Protein AF-A0A7W7SRC4-F1 (afdb_monomer_lite)

Foldseek 3Di:
DWDWDWQDLVCQVVVLVVCVVCQVVVVVPDPRPDPCCNVCSSVVSVVVVVCVVVVVDTDIFTKDKDKDAPPCPPVVVVCVVVQWDWDDWDDDPNGTMTMTMHTPD

Sequence (105 aa):
MPALERLSLDHGPALLAFERENRAYFAASIPDRGDNYFSDFDTRHRSLLAEQATGSCHCHLLVERASATVDNTASLKVLRRTGFSPAGETTLEDRPALRFVRRIA

Structure (mmCIF, N/CA/C/O backbone):
data_AF-A0A7W7SRC4-F1
#
_entry.id   AF-A0A7W7SRC4-F1
#
loop_
_atom_site.group_PDB
_atom_site.id
_atom_site.type_symbol
_atom_site.label_atom_id
_atom_site.label_alt_id
_atom_site.label_comp_id
_atom_site.label_asym_id
_atom_site.label_entity_id
_atom_site.label_seq_id
_atom_site.pdbx_PDB_ins_code
_atom_site.Cartn_x
_atom_site.Cartn_y
_atom_site.Cartn_z
_atom_site.occupancy
_atom_site.B_iso_or_equiv
_atom_site.auth_seq_id
_atom_site.auth_comp_id
_atom_site.auth_asym_id
_atom_site.auth_atom_id
_atom_site.pdbx_PDB_model_num
ATOM 1 N N . MET A 1 1 ? 5.983 -0.180 16.281 1.00 71.94 1 MET A N 1
ATOM 2 C CA . MET A 1 1 ? 7.043 -0.877 15.526 1.00 71.94 1 MET A CA 1
ATOM 3 C C . MET A 1 1 ? 6.542 -1.102 14.114 1.00 71.94 1 MET A C 1
ATOM 5 O O . MET A 1 1 ? 5.393 -1.523 13.987 1.00 71.94 1 MET A O 1
ATOM 9 N N . PRO A 1 2 ? 7.332 -0.769 13.083 1.00 86.06 2 PRO A N 1
ATOM 10 C CA . PRO A 1 2 ? 6.985 -1.110 11.711 1.00 86.06 2 PRO A CA 1
ATOM 11 C C . PRO A 1 2 ? 6.970 -2.636 11.545 1.00 86.06 2 PRO A C 1
ATOM 13 O O . PRO A 1 2 ? 7.733 -3.350 12.194 1.00 86.06 2 PRO A O 1
ATOM 16 N N . ALA A 1 3 ? 6.079 -3.125 10.694 1.00 90.56 3 ALA A N 1
ATOM 17 C CA . ALA A 1 3 ? 5.949 -4.523 10.319 1.00 90.56 3 ALA A CA 1
ATOM 18 C C . ALA A 1 3 ? 6.098 -4.666 8.803 1.00 90.56 3 ALA A C 1
ATOM 20 O O . ALA A 1 3 ? 5.837 -3.725 8.053 1.00 90.56 3 ALA A O 1
ATOM 21 N N . LEU A 1 4 ? 6.494 -5.859 8.364 1.00 93.88 4 LEU A N 1
ATOM 22 C CA . LEU A 1 4 ? 6.491 -6.223 6.954 1.00 93.88 4 LEU A CA 1
ATOM 23 C C . LEU A 1 4 ? 5.135 -6.828 6.593 1.00 93.88 4 LEU A C 1
ATOM 25 O O . LEU A 1 4 ? 4.652 -7.737 7.269 1.00 93.88 4 LEU A O 1
ATOM 29 N N . GLU A 1 5 ? 4.527 -6.329 5.525 1.00 93.75 5 GLU A N 1
ATOM 30 C CA . GLU A 1 5 ? 3.321 -6.898 4.927 1.00 93.75 5 GLU A CA 1
ATOM 31 C C . GLU A 1 5 ? 3.634 -7.345 3.502 1.00 93.75 5 GLU A C 1
ATOM 33 O O . GLU A 1 5 ? 4.203 -6.583 2.725 1.00 93.75 5 GLU A O 1
ATOM 38 N N . ARG A 1 6 ? 3.306 -8.593 3.155 1.00 96.12 6 ARG A N 1
ATOM 39 C CA . ARG A 1 6 ? 3.591 -9.134 1.821 1.00 96.12 6 ARG A CA 1
ATOM 40 C C . ARG A 1 6 ? 2.798 -8.368 0.757 1.00 96.12 6 ARG A C 1
ATOM 42 O O . ARG A 1 6 ? 1.627 -8.050 0.964 1.00 96.12 6 ARG A O 1
ATOM 49 N N . LEU A 1 7 ? 3.431 -8.088 -0.382 1.00 96.38 7 LEU A N 1
ATOM 50 C CA . LEU A 1 7 ? 2.802 -7.389 -1.503 1.00 96.38 7 LEU A CA 1
ATOM 51 C C . LEU A 1 7 ? 1.549 -8.142 -1.977 1.00 96.38 7 LEU A C 1
ATOM 53 O O . LEU A 1 7 ? 1.569 -9.369 -2.102 1.00 96.38 7 LEU A O 1
ATOM 57 N N . SER A 1 8 ? 0.480 -7.400 -2.263 1.00 95.44 8 SER A N 1
ATOM 58 C CA . SER A 1 8 ? -0.826 -7.913 -2.688 1.00 95.44 8 SER A CA 1
ATOM 59 C C . SER A 1 8 ? -1.429 -6.972 -3.731 1.00 95.44 8 SER A C 1
ATOM 61 O O . SER A 1 8 ? -1.002 -5.823 -3.842 1.00 95.44 8 SER A O 1
ATOM 63 N N . LEU A 1 9 ? -2.439 -7.435 -4.476 1.00 95.88 9 LEU A N 1
ATOM 64 C CA . LEU A 1 9 ? -3.099 -6.634 -5.518 1.00 95.88 9 LEU A CA 1
ATOM 65 C C . LEU A 1 9 ? -3.660 -5.303 -4.991 1.00 95.88 9 LEU A C 1
ATOM 67 O O . LEU A 1 9 ? -3.549 -4.287 -5.678 1.00 95.88 9 LEU A O 1
ATOM 71 N N . ASP A 1 10 ? -4.178 -5.290 -3.763 1.00 92.81 10 ASP A N 1
ATOM 72 C CA . ASP A 1 10 ? -4.808 -4.115 -3.145 1.00 92.81 10 ASP A CA 1
ATOM 73 C C . ASP A 1 10 ? -3.821 -2.967 -2.893 1.00 92.81 10 ASP A C 1
ATOM 75 O O . ASP A 1 10 ? -4.218 -1.816 -2.702 1.00 92.81 10 ASP A O 1
ATOM 79 N N . HIS A 1 11 ? -2.519 -3.259 -2.910 1.00 93.38 11 HIS A N 1
ATOM 80 C CA . HIS A 1 11 ? -1.473 -2.265 -2.713 1.00 93.38 11 HIS A CA 1
ATOM 81 C C . HIS A 1 11 ? -1.185 -1.412 -3.951 1.00 93.38 11 HIS A C 1
ATOM 83 O O . HIS A 1 11 ? -0.598 -0.343 -3.802 1.00 93.38 11 HIS A O 1
ATOM 89 N N . GLY A 1 12 ? -1.626 -1.828 -5.144 1.00 94.06 12 GLY A N 1
ATOM 90 C CA . GLY A 1 12 ? -1.277 -1.182 -6.415 1.00 94.06 12 GLY A CA 1
ATOM 91 C C . GLY A 1 12 ? -1.496 0.339 -6.432 1.00 94.06 12 GLY A C 1
ATOM 92 O O . GLY A 1 12 ? -0.527 1.076 -6.624 1.00 94.06 12 GLY A O 1
ATOM 93 N N . PRO A 1 13 ? -2.719 0.842 -6.168 1.00 92.56 13 PRO A N 1
ATOM 94 C CA . PRO A 1 13 ? -2.993 2.279 -6.208 1.00 92.56 13 PRO A CA 1
ATOM 95 C C . PRO A 1 13 ? -2.180 3.097 -5.195 1.00 92.56 13 PRO A C 1
ATOM 97 O O . PRO A 1 13 ? -1.676 4.168 -5.529 1.00 92.56 13 PRO A O 1
ATOM 100 N N . ALA A 1 14 ? -2.027 2.590 -3.966 1.00 89.56 14 ALA A N 1
ATOM 101 C CA . ALA A 1 14 ? -1.273 3.277 -2.918 1.00 89.56 14 ALA A CA 1
ATOM 102 C C . ALA A 1 14 ? 0.231 3.323 -3.237 1.00 89.56 14 ALA A C 1
ATOM 104 O O . ALA A 1 14 ? 0.857 4.365 -3.055 1.00 89.56 14 ALA A O 1
ATOM 105 N N . LEU A 1 15 ? 0.787 2.230 -3.768 1.00 93.19 15 LEU A N 1
ATOM 106 C CA . LEU A 1 15 ? 2.187 2.167 -4.187 1.00 93.19 15 LEU A CA 1
ATOM 107 C C . LEU A 1 15 ? 2.469 3.084 -5.376 1.00 93.19 15 LEU A C 1
ATOM 109 O O . LEU A 1 15 ? 3.467 3.793 -5.365 1.00 93.19 15 LEU A O 1
ATOM 113 N N . LEU A 1 16 ? 1.587 3.137 -6.380 1.00 95.00 16 LEU A N 1
ATOM 114 C CA . LEU A 1 16 ? 1.766 4.051 -7.510 1.00 95.00 16 LEU A CA 1
ATOM 115 C C . LEU A 1 16 ? 1.761 5.519 -7.060 1.00 95.00 16 LEU A C 1
ATOM 117 O O . LEU A 1 16 ? 2.565 6.313 -7.551 1.00 95.00 16 LEU A O 1
ATOM 121 N N . ALA A 1 17 ? 0.862 5.888 -6.143 1.00 93.62 17 ALA A N 1
ATOM 122 C CA . ALA A 1 17 ?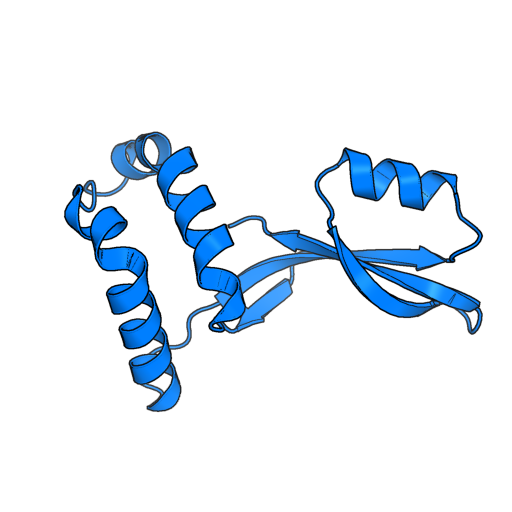 0.819 7.238 -5.589 1.00 93.62 17 ALA A CA 1
ATOM 123 C C . ALA A 1 17 ? 2.124 7.578 -4.853 1.00 93.62 17 ALA A C 1
ATOM 125 O O . ALA A 1 17 ? 2.733 8.608 -5.145 1.00 93.62 17 ALA A O 1
ATOM 126 N N . PHE A 1 18 ? 2.590 6.675 -3.984 1.00 92.25 18 PHE A N 1
ATOM 127 C CA . PHE A 1 18 ? 3.856 6.819 -3.269 1.00 92.25 18 PHE A CA 1
ATOM 128 C C . PHE A 1 18 ? 5.049 6.961 -4.225 1.00 92.25 18 PHE A C 1
ATOM 130 O O . PHE A 1 18 ? 5.838 7.896 -4.098 1.00 92.25 18 PHE A O 1
ATOM 137 N N . GLU A 1 19 ? 5.165 6.080 -5.218 1.00 94.38 19 GLU A N 1
ATOM 138 C CA . GLU A 1 19 ? 6.261 6.095 -6.191 1.00 94.38 19 GLU A CA 1
ATOM 139 C C . GLU A 1 19 ? 6.294 7.409 -6.985 1.00 94.38 19 GLU A C 1
ATOM 141 O O . GLU A 1 19 ? 7.367 7.946 -7.261 1.00 94.38 19 GLU A O 1
ATOM 146 N N . ARG A 1 20 ? 5.126 7.964 -7.337 1.00 95.50 20 ARG A N 1
ATOM 147 C CA . ARG A 1 20 ? 5.022 9.251 -8.045 1.00 95.50 20 ARG A CA 1
ATOM 148 C C . ARG A 1 20 ? 5.416 10.427 -7.158 1.00 95.50 20 ARG A C 1
ATOM 150 O O . ARG A 1 20 ? 6.180 11.278 -7.605 1.00 95.50 20 ARG A O 1
ATOM 157 N N . GLU A 1 21 ? 4.913 10.466 -5.926 1.00 95.50 21 GLU A N 1
ATOM 158 C CA . GLU A 1 21 ? 5.221 11.523 -4.955 1.00 95.50 21 GLU A CA 1
ATOM 159 C C . GLU A 1 21 ? 6.720 11.563 -4.623 1.00 95.50 21 GLU A C 1
ATOM 161 O O . GLU A 1 21 ? 7.308 12.637 -4.509 1.00 95.50 21 GLU A O 1
ATOM 166 N N . ASN A 1 22 ? 7.363 10.393 -4.559 1.00 94.25 22 ASN A N 1
ATOM 167 C CA . ASN A 1 22 ? 8.760 10.251 -4.151 1.00 94.25 22 ASN A CA 1
ATOM 168 C C . ASN A 1 22 ? 9.749 10.131 -5.324 1.00 94.25 22 ASN A C 1
ATOM 170 O O . ASN A 1 22 ? 10.948 9.967 -5.093 1.00 94.25 22 ASN A O 1
ATOM 174 N N . ARG A 1 23 ? 9.302 10.255 -6.584 1.00 96.00 23 ARG A N 1
ATOM 175 C CA . ARG A 1 23 ? 10.160 10.077 -7.773 1.00 96.00 23 ARG A CA 1
ATOM 176 C C . ARG A 1 23 ? 11.421 10.939 -7.725 1.00 96.00 23 ARG A C 1
ATOM 178 O O . ARG A 1 23 ? 12.516 10.423 -7.919 1.00 96.00 23 ARG A O 1
ATOM 185 N N . ALA A 1 24 ? 11.275 12.235 -7.443 1.00 96.12 24 ALA A N 1
ATOM 186 C CA . ALA A 1 24 ? 12.408 13.162 -7.387 1.00 96.12 24 ALA A CA 1
ATOM 187 C C . ALA A 1 24 ? 13.392 12.805 -6.262 1.00 96.12 24 ALA A C 1
ATOM 189 O O . ALA A 1 24 ? 14.604 12.907 -6.443 1.00 96.12 24 ALA A O 1
ATOM 190 N N . TYR A 1 25 ? 12.871 12.345 -5.121 1.00 95.44 25 TYR A N 1
ATOM 191 C CA . TYR A 1 25 ? 13.685 11.876 -4.006 1.00 95.44 25 TYR A CA 1
ATOM 192 C C . TYR A 1 25 ? 14.495 10.631 -4.395 1.00 95.44 25 TYR A C 1
ATOM 194 O O . TYR A 1 25 ? 15.705 10.598 -4.182 1.00 95.44 25 TYR A O 1
ATOM 202 N N . PHE A 1 26 ? 13.869 9.636 -5.032 1.00 95.00 26 PHE A N 1
ATOM 203 C CA . PHE A 1 26 ? 14.575 8.436 -5.485 1.00 95.00 26 PHE A CA 1
ATOM 204 C C . PHE A 1 26 ? 15.586 8.727 -6.596 1.00 95.00 26 PHE A C 1
ATOM 206 O O . PHE A 1 26 ? 16.719 8.255 -6.517 1.00 95.00 26 PHE A O 1
ATOM 213 N N . ALA A 1 27 ? 15.225 9.551 -7.582 1.00 97.06 27 ALA A N 1
ATOM 214 C CA . ALA A 1 27 ? 16.097 9.917 -8.700 1.00 97.06 27 ALA A CA 1
ATOM 215 C C . ALA A 1 27 ? 17.390 10.634 -8.260 1.00 97.06 27 ALA A C 1
ATOM 217 O O . ALA A 1 27 ? 18.366 10.667 -9.007 1.00 97.06 27 ALA A O 1
ATOM 218 N N . ALA A 1 28 ? 17.426 11.179 -7.039 1.00 97.44 28 ALA A N 1
ATOM 219 C CA . ALA A 1 28 ? 18.636 11.750 -6.457 1.00 97.44 28 ALA A CA 1
ATOM 220 C C . ALA A 1 28 ? 19.684 10.694 -6.047 1.00 97.44 28 ALA A C 1
ATOM 222 O O . ALA A 1 28 ? 20.835 11.050 -5.808 1.00 97.44 28 ALA A O 1
ATOM 223 N N . SER A 1 29 ? 19.312 9.415 -5.912 1.00 96.94 29 SER A N 1
ATOM 224 C CA . SER A 1 29 ? 20.197 8.343 -5.411 1.00 96.94 29 SER A CA 1
ATOM 225 C C . SER A 1 29 ? 20.212 7.075 -6.266 1.00 96.94 29 SER A C 1
ATOM 227 O O . SER A 1 29 ? 21.178 6.317 -6.212 1.00 96.94 29 SER A O 1
ATOM 229 N N . ILE A 1 30 ? 19.170 6.827 -7.059 1.00 95.19 30 ILE A N 1
ATOM 230 C CA . ILE A 1 30 ? 19.094 5.715 -8.012 1.00 95.19 30 ILE A CA 1
ATOM 231 C C . ILE A 1 30 ? 18.681 6.247 -9.388 1.00 95.19 30 ILE A C 1
ATOM 233 O O . ILE A 1 30 ? 18.014 7.279 -9.450 1.00 95.19 30 ILE A O 1
ATOM 237 N N . PRO A 1 31 ? 19.038 5.568 -10.497 1.00 96.56 31 PRO A N 1
ATOM 238 C CA . PRO A 1 31 ? 18.572 5.967 -11.818 1.00 96.56 31 PRO A CA 1
ATOM 239 C C . PRO A 1 31 ? 17.049 6.079 -11.858 1.00 96.56 31 PRO A C 1
ATOM 241 O O . PRO A 1 31 ? 16.338 5.185 -11.386 1.00 96.56 31 PRO A O 1
ATOM 244 N N . ASP A 1 32 ? 16.557 7.172 -12.438 1.00 96.00 32 ASP A N 1
ATOM 245 C CA . ASP A 1 32 ? 15.128 7.342 -12.653 1.00 96.00 32 ASP A CA 1
ATOM 246 C C . ASP A 1 32 ? 14.595 6.196 -13.520 1.00 96.00 32 ASP A C 1
ATOM 248 O O . ASP A 1 32 ? 15.194 5.814 -14.528 1.00 96.00 32 ASP A O 1
ATOM 252 N N . ARG A 1 33 ? 13.461 5.625 -13.113 1.00 93.31 33 ARG A N 1
ATOM 253 C CA . ARG A 1 33 ? 12.895 4.440 -13.772 1.00 93.31 33 ARG A CA 1
ATOM 254 C C . ARG A 1 33 ? 12.178 4.770 -15.089 1.00 93.31 33 ARG A C 1
ATOM 256 O O . ARG A 1 33 ? 11.754 3.850 -15.787 1.00 93.31 33 ARG A O 1
ATOM 263 N N . GLY A 1 34 ? 12.061 6.056 -15.430 1.00 95.69 34 GLY A N 1
ATOM 264 C CA . GLY A 1 34 ? 11.398 6.552 -16.628 1.00 95.69 34 GLY A CA 1
ATOM 265 C C . GLY A 1 34 ? 9.874 6.529 -16.528 1.00 95.69 34 GLY A C 1
ATOM 266 O O . GLY A 1 34 ? 9.285 5.874 -15.668 1.00 95.69 34 GLY A O 1
ATOM 267 N N . ASP A 1 35 ? 9.216 7.235 -17.446 1.00 97.00 35 ASP A N 1
ATOM 268 C CA . ASP A 1 35 ? 7.756 7.395 -17.423 1.00 97.00 35 ASP A CA 1
ATOM 269 C C . ASP A 1 35 ? 7.012 6.064 -17.617 1.00 97.00 35 ASP A C 1
ATOM 271 O O . ASP A 1 35 ? 5.974 5.849 -16.988 1.00 97.00 35 ASP A O 1
ATOM 275 N N . ASN A 1 36 ? 7.597 5.131 -18.379 1.00 96.62 36 ASN A N 1
ATOM 276 C CA . ASN A 1 36 ? 7.038 3.794 -18.611 1.00 96.62 36 ASN A CA 1
ATOM 277 C C . ASN A 1 36 ? 6.870 2.985 -17.313 1.00 96.62 36 ASN A C 1
ATOM 279 O O . ASN A 1 36 ? 5.962 2.166 -17.201 1.00 96.62 36 ASN A O 1
ATOM 283 N N . TYR A 1 37 ? 7.713 3.222 -16.296 1.00 94.75 37 TYR A N 1
ATOM 284 C CA . TYR A 1 37 ? 7.540 2.593 -14.982 1.00 94.75 37 TYR A CA 1
ATOM 285 C C . TYR A 1 37 ? 6.183 2.947 -14.361 1.00 94.75 37 TYR A C 1
ATOM 287 O O . TYR A 1 37 ? 5.544 2.098 -13.742 1.00 94.75 37 TYR A O 1
ATOM 295 N N . PHE A 1 38 ? 5.744 4.193 -14.548 1.00 95.69 38 PHE A N 1
ATOM 296 C CA . PHE A 1 38 ? 4.528 4.732 -13.953 1.00 95.69 38 PHE A CA 1
ATOM 297 C C . PHE A 1 38 ? 3.292 4.579 -14.849 1.00 95.69 38 PHE A C 1
ATOM 299 O O . PHE A 1 38 ? 2.185 4.535 -14.308 1.00 95.69 38 PHE A O 1
ATOM 306 N N . SER A 1 39 ? 3.442 4.546 -16.182 1.00 96.94 39 SER A N 1
ATOM 307 C CA . SER A 1 39 ? 2.327 4.288 -17.112 1.00 96.94 39 SER A CA 1
ATOM 308 C C . SER A 1 39 ? 1.896 2.824 -17.091 1.00 96.94 39 SER A C 1
ATOM 310 O O . SER A 1 39 ? 0.701 2.545 -17.118 1.00 96.94 39 SER A O 1
ATOM 312 N N . ASP A 1 40 ? 2.853 1.903 -16.951 1.00 97.19 40 ASP A N 1
ATOM 313 C CA . ASP A 1 40 ? 2.615 0.457 -17.042 1.00 97.19 40 ASP A CA 1
ATOM 314 C C . ASP A 1 40 ? 2.592 -0.207 -15.655 1.00 97.19 40 ASP A C 1
ATOM 316 O O . ASP A 1 40 ? 2.834 -1.412 -15.511 1.00 97.19 40 ASP A O 1
ATOM 320 N N . PHE A 1 41 ? 2.336 0.583 -14.607 1.00 96.69 41 PHE A N 1
ATOM 321 C CA . PHE A 1 41 ? 2.511 0.156 -13.221 1.00 96.69 41 PHE A CA 1
ATOM 322 C C . PHE A 1 41 ? 1.655 -1.063 -12.863 1.00 96.69 41 PHE A C 1
ATOM 324 O O . PHE A 1 41 ? 2.149 -1.976 -12.208 1.00 96.69 41 PHE A O 1
ATOM 331 N N . ASP A 1 42 ? 0.411 -1.137 -13.342 1.00 97.06 42 ASP A N 1
ATOM 332 C CA . ASP A 1 42 ? -0.468 -2.285 -13.084 1.00 97.06 42 ASP A CA 1
ATOM 333 C C . ASP A 1 42 ? 0.097 -3.591 -13.657 1.00 97.06 42 ASP A C 1
ATOM 335 O O . ASP A 1 42 ? 0.086 -4.630 -12.990 1.00 97.06 42 ASP A O 1
ATOM 339 N N . THR A 1 43 ? 0.640 -3.545 -14.876 1.00 97.62 43 THR A N 1
ATOM 340 C CA . THR A 1 43 ? 1.297 -4.695 -15.513 1.00 97.62 43 THR A CA 1
ATOM 341 C C . THR A 1 43 ? 2.536 -5.105 -14.724 1.00 97.62 43 THR A C 1
ATOM 343 O O . THR A 1 43 ? 2.718 -6.285 -14.418 1.00 97.62 43 THR A O 1
ATOM 346 N N . ARG A 1 44 ? 3.362 -4.132 -14.321 1.00 96.12 44 ARG A N 1
ATOM 347 C CA . ARG A 1 44 ? 4.555 -4.374 -13.496 1.00 96.12 44 ARG A CA 1
ATOM 348 C C . ARG A 1 44 ? 4.203 -4.981 -12.142 1.00 96.12 44 ARG A C 1
ATOM 350 O O . ARG A 1 44 ? 4.829 -5.952 -11.726 1.00 96.12 44 ARG A O 1
ATOM 357 N N . HIS A 1 45 ? 3.179 -4.453 -11.481 1.00 97.25 45 HIS A N 1
ATOM 358 C CA . HIS A 1 45 ? 2.703 -4.945 -10.195 1.00 97.25 45 HIS A CA 1
ATOM 359 C C . HIS A 1 45 ? 2.232 -6.401 -10.294 1.00 97.25 45 HIS A C 1
ATOM 361 O O . HIS A 1 45 ? 2.608 -7.230 -9.468 1.00 97.25 45 HIS A O 1
ATOM 367 N N . ARG A 1 46 ? 1.483 -6.751 -11.347 1.00 97.81 46 ARG A N 1
ATOM 368 C CA . ARG A 1 46 ? 1.075 -8.141 -11.603 1.00 97.81 46 ARG A CA 1
ATOM 369 C C . ARG A 1 46 ? 2.259 -9.064 -11.896 1.00 97.81 46 ARG A C 1
ATOM 371 O O . ARG A 1 46 ? 2.238 -10.195 -11.420 1.00 97.81 46 ARG A O 1
ATOM 378 N N . SER A 1 47 ? 3.286 -8.594 -12.611 1.00 97.62 47 SER A N 1
ATOM 379 C CA . SER A 1 47 ? 4.523 -9.365 -12.831 1.00 97.62 47 SER A CA 1
ATOM 380 C C . SER A 1 47 ? 5.217 -9.694 -11.512 1.00 97.62 47 SER A C 1
ATOM 382 O O . SER A 1 47 ? 5.494 -10.859 -11.245 1.00 97.62 47 SER A O 1
ATOM 384 N N . LEU A 1 48 ? 5.394 -8.699 -10.634 1.00 96.81 48 LEU A N 1
ATOM 385 C CA . LEU A 1 48 ? 5.986 -8.909 -9.307 1.00 96.81 48 LEU A CA 1
ATOM 386 C C . LEU A 1 48 ? 5.182 -9.911 -8.474 1.00 96.81 48 LEU A C 1
ATOM 388 O O . LEU A 1 48 ? 5.754 -10.757 -7.793 1.00 96.81 48 LEU A O 1
ATOM 392 N N . LEU A 1 49 ? 3.851 -9.853 -8.534 1.00 98.19 49 LEU A N 1
ATOM 393 C CA . LEU A 1 49 ? 2.999 -10.819 -7.842 1.00 98.19 49 LEU A CA 1
ATOM 394 C C . LEU A 1 49 ? 3.126 -12.238 -8.417 1.00 98.19 49 LEU A C 1
ATOM 396 O O . LEU A 1 49 ? 3.089 -13.197 -7.648 1.00 98.19 49 LEU A O 1
ATOM 400 N N . ALA A 1 50 ? 3.299 -12.379 -9.734 1.00 98.25 50 ALA A N 1
ATOM 401 C CA . ALA A 1 50 ? 3.523 -13.668 -10.384 1.00 98.25 50 ALA A CA 1
ATOM 402 C C . ALA A 1 50 ? 4.891 -14.263 -10.008 1.00 98.25 50 ALA A C 1
ATOM 404 O O . ALA A 1 50 ? 4.956 -15.415 -9.585 1.00 98.25 50 ALA A O 1
ATOM 405 N N . GLU A 1 51 ? 5.958 -13.464 -10.063 1.00 98.38 51 GLU A N 1
ATOM 406 C CA . GLU A 1 51 ? 7.300 -13.847 -9.592 1.00 98.38 51 GLU A CA 1
AT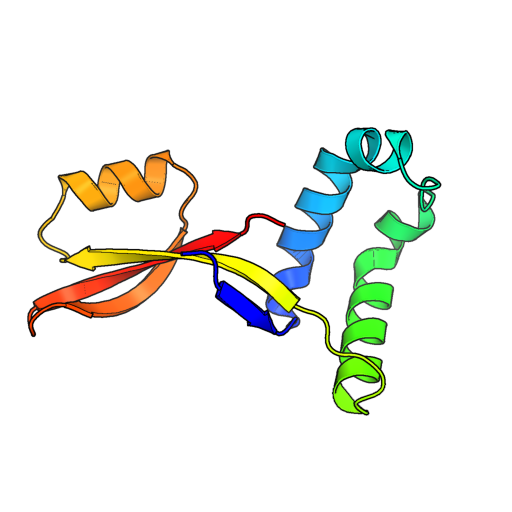OM 407 C C . GLU A 1 51 ? 7.293 -14.219 -8.103 1.00 98.38 51 GLU A C 1
ATOM 409 O O . GLU A 1 51 ? 7.953 -15.159 -7.656 1.00 98.38 51 GLU A O 1
ATOM 414 N N . GLN A 1 52 ? 6.497 -13.502 -7.314 1.00 98.31 52 GLN A N 1
ATOM 415 C CA . GLN A 1 52 ? 6.325 -13.795 -5.904 1.00 98.31 52 GLN A CA 1
ATOM 416 C C . GLN A 1 52 ? 5.571 -15.111 -5.662 1.00 98.31 52 GLN A C 1
ATOM 418 O O . GLN A 1 52 ? 5.842 -15.799 -4.673 1.00 98.31 52 GLN A O 1
ATOM 423 N N . ALA A 1 53 ? 4.624 -15.469 -6.533 1.00 97.31 53 ALA A N 1
ATOM 424 C CA . ALA A 1 53 ? 3.885 -16.727 -6.458 1.00 97.31 53 ALA A CA 1
ATOM 425 C C . ALA A 1 53 ? 4.762 -17.937 -6.816 1.00 97.31 53 ALA A C 1
ATOM 427 O O . ALA A 1 53 ? 4.571 -19.009 -6.246 1.00 97.31 53 ALA A O 1
ATOM 428 N N . THR A 1 54 ? 5.754 -17.762 -7.695 1.00 98.12 54 THR A N 1
ATOM 429 C CA . THR A 1 54 ? 6.750 -18.797 -8.026 1.00 98.12 54 THR A CA 1
ATOM 430 C C . THR A 1 54 ? 7.897 -18.882 -7.017 1.00 98.12 54 THR A C 1
ATOM 432 O O . THR A 1 54 ? 8.752 -19.755 -7.142 1.00 98.12 54 THR A O 1
ATOM 435 N N . GLY A 1 55 ? 7.938 -17.992 -6.017 1.00 97.44 55 GLY A N 1
ATOM 436 C CA . GLY A 1 55 ? 9.026 -17.914 -5.036 1.00 97.44 55 GLY A CA 1
ATOM 437 C C . GLY A 1 55 ? 10.317 -17.303 -5.590 1.00 97.44 55 GLY A C 1
ATOM 438 O O . GLY A 1 55 ? 11.358 -17.382 -4.945 1.00 97.44 55 GLY A O 1
ATOM 439 N N . SER A 1 56 ? 10.264 -16.688 -6.774 1.00 97.94 56 SER A N 1
ATOM 440 C CA . SER A 1 56 ? 11.410 -16.016 -7.396 1.00 97.94 56 SER A CA 1
ATOM 441 C C . SER A 1 56 ? 11.739 -14.689 -6.707 1.00 97.94 56 SER A C 1
ATOM 443 O O . SER A 1 56 ? 12.887 -14.249 -6.734 1.00 97.94 56 SER A O 1
ATOM 445 N N . CYS A 1 57 ? 10.752 -14.067 -6.057 1.00 96.81 57 CYS A N 1
ATOM 446 C CA . CYS A 1 57 ? 10.944 -12.893 -5.214 1.00 96.81 57 CYS A CA 1
ATOM 447 C C . CYS A 1 57 ? 9.985 -12.882 -4.009 1.00 96.81 57 CYS A C 1
ATOM 449 O O . CYS A 1 57 ? 8.994 -13.610 -3.953 1.00 96.81 57 CYS A O 1
ATOM 451 N N . HIS A 1 58 ? 10.276 -12.030 -3.026 1.00 96.19 58 HIS A N 1
ATOM 452 C CA . HIS A 1 58 ? 9.399 -11.783 -1.882 1.00 96.19 58 HIS A CA 1
ATOM 453 C C . HIS A 1 58 ? 9.335 -10.281 -1.592 1.00 96.19 58 HIS A C 1
ATOM 455 O O . HIS A 1 58 ? 10.150 -9.735 -0.844 1.00 96.19 58 HIS A O 1
ATOM 461 N N . CYS A 1 59 ? 8.365 -9.604 -2.200 1.00 95.25 59 CYS A N 1
ATOM 462 C CA . CYS A 1 59 ? 8.174 -8.166 -2.043 1.00 95.25 59 CYS A CA 1
ATOM 463 C C . CYS A 1 59 ? 7.303 -7.865 -0.818 1.00 95.25 59 CYS A C 1
ATOM 465 O O . CYS A 1 59 ? 6.270 -8.501 -0.600 1.00 95.25 59 CYS A O 1
ATOM 467 N N . HIS A 1 60 ? 7.705 -6.868 -0.034 1.00 94.94 60 HIS A N 1
ATOM 468 C CA . HIS A 1 60 ? 7.007 -6.467 1.184 1.00 94.94 60 HIS A CA 1
ATOM 469 C C . HIS A 1 60 ? 6.891 -4.946 1.269 1.00 94.94 60 HIS A C 1
ATOM 471 O O . HIS A 1 60 ? 7.784 -4.230 0.823 1.00 94.94 60 HIS A O 1
ATOM 477 N N . LEU A 1 61 ? 5.810 -4.475 1.886 1.00 93.31 61 LEU A N 1
ATOM 478 C CA . LEU A 1 61 ? 5.629 -3.093 2.306 1.00 93.31 61 LEU A CA 1
ATOM 479 C C . LEU A 1 61 ? 6.025 -2.946 3.774 1.00 93.31 61 LEU A C 1
ATOM 481 O O . LEU A 1 61 ? 5.772 -3.838 4.590 1.00 93.31 61 LEU A O 1
ATOM 485 N N . LEU A 1 62 ? 6.583 -1.786 4.118 1.00 93.38 62 LEU A N 1
ATOM 486 C CA . LEU A 1 62 ? 6.755 -1.364 5.503 1.00 93.38 62 LEU A CA 1
ATOM 487 C C . LEU A 1 62 ? 5.485 -0.658 5.980 1.00 93.38 62 LEU A C 1
ATOM 489 O O . LEU A 1 62 ? 5.103 0.397 5.467 1.00 93.38 62 LEU A O 1
ATOM 493 N N . VAL A 1 63 ? 4.836 -1.246 6.982 1.00 91.81 63 VAL A N 1
ATOM 494 C CA . VAL A 1 63 ? 3.582 -0.740 7.542 1.00 91.81 63 VAL A CA 1
ATOM 495 C C . VAL A 1 63 ? 3.709 -0.464 9.032 1.00 91.81 63 VAL A C 1
ATOM 497 O O . VAL A 1 63 ? 4.196 -1.280 9.808 1.00 91.81 63 VAL A O 1
ATOM 500 N N . GLU A 1 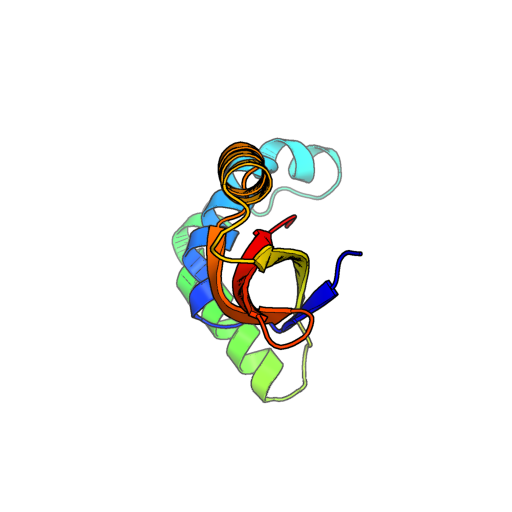64 ? 3.217 0.688 9.460 1.00 93.94 64 GLU A N 1
ATOM 501 C CA . GLU A 1 64 ? 2.949 0.975 10.861 1.00 93.94 64 GLU A CA 1
ATOM 502 C C . GLU A 1 64 ? 1.536 0.515 11.206 1.00 93.94 64 GLU A C 1
ATOM 504 O O . GLU A 1 64 ? 0.583 0.785 10.474 1.00 93.94 64 GLU A O 1
ATOM 509 N N . ARG A 1 65 ? 1.393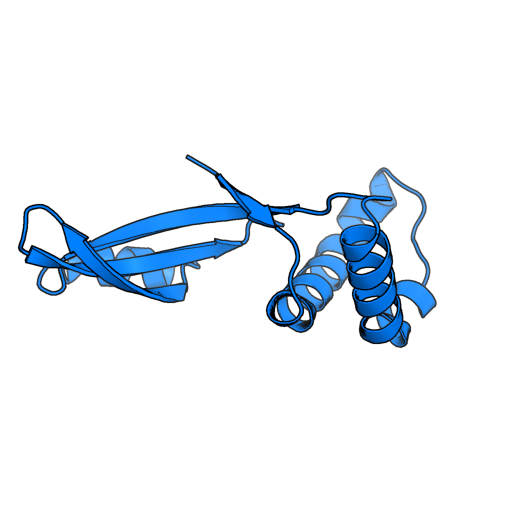 -0.170 12.342 1.00 93.94 65 ARG A N 1
ATOM 510 C CA . ARG A 1 65 ? 0.098 -0.604 12.868 1.00 93.94 65 ARG A CA 1
ATOM 511 C C . ARG A 1 65 ? -0.175 0.082 14.195 1.00 93.94 65 ARG A C 1
ATOM 513 O O . ARG A 1 65 ? 0.727 0.237 15.017 1.00 93.94 65 ARG A O 1
ATOM 520 N N . ALA A 1 66 ? -1.429 0.445 14.402 1.00 95.38 66 ALA A N 1
ATOM 521 C CA . ALA A 1 66 ? -1.930 0.950 15.666 1.00 95.38 66 ALA A CA 1
ATOM 522 C C . ALA A 1 66 ? -3.318 0.367 15.936 1.00 95.38 66 ALA A C 1
ATOM 524 O O . ALA A 1 66 ? -4.021 -0.037 15.011 1.00 95.38 66 ALA A O 1
ATOM 525 N N . SER A 1 67 ? -3.717 0.359 17.202 1.00 96.62 67 SER A N 1
ATOM 526 C CA . SER A 1 67 ? -5.072 0.006 17.609 1.00 96.62 67 SER A CA 1
ATOM 527 C C . SER A 1 67 ? -5.535 0.961 18.699 1.00 96.62 67 SER A C 1
ATOM 529 O O . SER A 1 67 ? -4.729 1.424 19.505 1.00 96.62 67 SER A O 1
ATOM 531 N N . ALA A 1 68 ? -6.830 1.246 18.731 1.00 97.75 68 ALA A N 1
ATOM 532 C CA . ALA A 1 68 ? -7.461 2.012 19.799 1.00 97.75 68 ALA A CA 1
ATOM 533 C C . ALA A 1 68 ? -8.850 1.437 20.079 1.00 97.75 68 ALA A C 1
ATOM 535 O O . ALA A 1 68 ? -9.554 1.048 19.143 1.00 97.75 68 ALA A O 1
ATOM 536 N N . THR A 1 69 ? -9.242 1.384 21.353 1.00 98.19 69 THR A N 1
ATOM 537 C CA . THR A 1 69 ? -10.606 1.004 21.732 1.00 98.19 69 THR A CA 1
ATOM 538 C C . THR A 1 69 ? -11.617 1.989 21.154 1.00 98.19 69 THR A C 1
ATOM 540 O O . THR A 1 69 ? -11.309 3.166 20.948 1.00 98.19 69 THR A O 1
ATOM 543 N N . VAL A 1 70 ? -12.821 1.504 20.849 1.00 97.38 70 VAL A N 1
ATOM 544 C CA . VAL A 1 70 ? -13.864 2.286 20.160 1.00 97.38 70 VAL A CA 1
ATOM 545 C C . VAL A 1 70 ? -14.289 3.518 20.971 1.00 97.38 70 VAL A C 1
ATOM 547 O O . VAL A 1 70 ? -14.607 4.557 20.397 1.00 97.38 70 VAL A O 1
ATOM 550 N N . ASP A 1 71 ? -14.237 3.432 22.299 1.00 97.31 71 ASP A N 1
ATOM 551 C CA . ASP A 1 71 ? -14.540 4.516 23.239 1.00 97.31 71 ASP A CA 1
ATOM 552 C C . ASP A 1 71 ? -13.408 5.556 23.375 1.00 97.31 71 ASP A C 1
ATOM 554 O O . ASP A 1 71 ? -13.650 6.691 23.800 1.00 97.31 71 ASP A O 1
ATOM 558 N N . ASN A 1 72 ? -12.179 5.239 22.950 1.00 97.56 72 ASN A N 1
ATOM 559 C CA . ASN A 1 72 ? -11.043 6.156 23.014 1.00 97.56 72 ASN A CA 1
ATOM 560 C C . ASN A 1 72 ? -11.064 7.169 21.856 1.00 97.56 72 ASN A C 1
ATOM 562 O O . ASN A 1 72 ? -10.279 7.130 20.902 1.00 97.56 72 ASN A O 1
ATOM 566 N N . THR A 1 73 ? -11.962 8.143 21.978 1.00 97.50 73 THR A N 1
ATOM 567 C CA . THR A 1 73 ? -12.175 9.199 20.979 1.00 97.50 73 THR A CA 1
ATOM 568 C C . THR A 1 73 ? -10.903 10.011 20.691 1.00 97.50 73 THR A C 1
ATOM 570 O O . THR A 1 73 ? -10.700 10.455 19.557 1.00 97.50 73 THR A O 1
ATOM 573 N N . ALA A 1 74 ? -10.032 10.210 21.686 1.00 97.94 74 ALA A N 1
ATOM 574 C CA . ALA A 1 74 ? -8.800 10.983 21.528 1.00 97.94 74 ALA A CA 1
ATOM 575 C C . ALA A 1 74 ? -7.802 10.275 20.598 1.00 97.94 74 ALA A C 1
ATOM 577 O O . ALA A 1 74 ? -7.379 10.858 19.597 1.00 97.94 74 ALA A O 1
ATOM 578 N N . SER A 1 75 ? -7.484 9.004 20.863 1.00 97.56 75 SER A N 1
ATOM 579 C CA . SER A 1 75 ? -6.579 8.223 20.014 1.00 97.56 75 SER A CA 1
ATOM 580 C C . SER A 1 75 ? -7.137 8.037 18.603 1.00 97.56 75 SER A C 1
ATOM 582 O O . SER A 1 75 ? -6.392 8.192 17.639 1.00 97.56 75 SER A O 1
ATOM 584 N N . LEU A 1 76 ? -8.447 7.805 18.448 1.00 96.94 76 LEU A N 1
ATOM 585 C CA . LEU A 1 76 ? -9.080 7.695 17.126 1.00 96.94 76 LEU A CA 1
ATOM 586 C C . LEU A 1 76 ? -8.914 8.973 16.285 1.00 96.94 76 LEU A C 1
ATOM 588 O O . LEU A 1 76 ? -8.667 8.895 15.080 1.00 96.94 76 LEU A O 1
ATOM 592 N N . LYS A 1 77 ? -9.023 10.156 16.907 1.00 97.25 77 LYS A N 1
ATOM 593 C CA . LYS A 1 77 ? -8.776 11.442 16.232 1.00 97.25 77 LYS A CA 1
ATOM 594 C C . LYS A 1 77 ? -7.307 11.611 15.852 1.00 97.25 77 LYS A C 1
ATOM 596 O O . LYS A 1 77 ? -7.026 12.032 14.732 1.00 97.25 77 LYS A O 1
ATOM 601 N N . VAL A 1 78 ? -6.384 11.281 16.758 1.00 98.00 78 VAL A N 1
ATOM 602 C CA . VAL A 1 78 ? -4.940 11.374 16.493 1.00 98.00 78 VAL A CA 1
ATOM 603 C C . VAL A 1 78 ? -4.551 10.478 15.324 1.00 98.00 78 VAL A C 1
ATOM 605 O O . VAL A 1 78 ? -3.937 10.971 14.389 1.00 98.00 78 VAL A O 1
ATOM 608 N N . LEU A 1 79 ? -4.967 9.210 15.327 1.00 96.94 79 LEU A N 1
ATOM 609 C CA . LEU A 1 79 ? -4.615 8.250 14.277 1.00 96.94 79 LEU A CA 1
ATOM 610 C C . LEU A 1 79 ? -5.080 8.720 12.893 1.00 96.94 79 LEU A C 1
ATOM 612 O O . LEU A 1 79 ? -4.281 8.773 11.960 1.00 96.94 79 LEU A O 1
ATOM 616 N N . ARG A 1 80 ? -6.336 9.164 12.769 1.00 94.94 80 ARG A N 1
ATOM 617 C CA . ARG A 1 80 ? -6.846 9.723 11.504 1.00 94.94 80 ARG A CA 1
ATOM 618 C C . ARG A 1 80 ? -6.060 10.957 11.058 1.00 94.94 80 ARG A C 1
ATOM 620 O O . ARG A 1 80 ? -5.793 11.118 9.873 1.00 94.94 80 ARG A O 1
ATOM 627 N N . ARG A 1 81 ? -5.672 11.825 11.999 1.00 96.38 81 ARG A N 1
ATOM 628 C CA . ARG A 1 81 ? -4.895 13.038 11.706 1.00 96.38 81 ARG A CA 1
ATOM 629 C C . ARG A 1 81 ? -3.455 12.734 11.281 1.00 96.38 81 ARG A C 1
ATOM 631 O O . ARG A 1 81 ? -2.896 13.498 10.505 1.00 96.38 81 ARG A O 1
ATOM 638 N N . THR A 1 82 ? -2.847 11.660 11.781 1.00 94.56 82 THR A N 1
ATOM 639 C CA . THR A 1 82 ? -1.434 11.313 11.530 1.00 94.56 82 THR A CA 1
ATOM 640 C C . THR A 1 82 ? -1.238 10.332 10.370 1.00 94.56 82 THR A C 1
ATOM 642 O O . THR A 1 82 ? -0.186 9.696 10.260 1.00 94.56 82 THR A O 1
ATOM 645 N N . GLY A 1 83 ? -2.240 10.222 9.492 1.00 91.19 83 GLY A N 1
ATOM 646 C CA . GLY A 1 83 ? -2.166 9.447 8.253 1.00 91.19 83 GLY A CA 1
ATOM 647 C C . GLY A 1 83 ? -2.473 7.959 8.409 1.00 91.19 83 GLY A C 1
ATOM 648 O O . GLY A 1 83 ? -2.280 7.199 7.463 1.00 91.19 83 GLY A O 1
ATOM 649 N N . PHE A 1 84 ? -2.958 7.515 9.571 1.00 94.62 84 PHE A N 1
ATOM 650 C CA . PHE A 1 84 ? -3.454 6.151 9.703 1.00 94.62 84 PHE A CA 1
ATOM 651 C C . PHE A 1 84 ? -4.864 6.012 9.122 1.00 94.62 84 PHE A C 1
ATOM 653 O O . PHE A 1 84 ? -5.751 6.826 9.381 1.00 94.62 84 PHE A O 1
ATOM 660 N N . SER A 1 85 ? -5.089 4.910 8.410 1.00 91.88 85 SER A N 1
ATOM 661 C CA . SER A 1 85 ? -6.393 4.514 7.875 1.00 91.88 85 SER A CA 1
ATOM 662 C C . SER A 1 85 ? -6.955 3.305 8.635 1.00 91.88 85 SER A C 1
ATOM 664 O O . SER A 1 85 ? -6.174 2.432 9.026 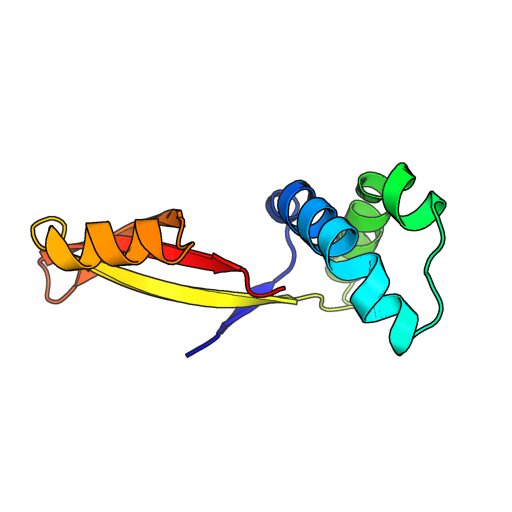1.00 91.88 85 SER A O 1
ATOM 666 N N . PRO A 1 86 ? -8.282 3.217 8.862 1.00 93.50 86 PRO A N 1
ATOM 667 C CA . PRO A 1 86 ? -8.904 2.041 9.471 1.00 93.50 86 PRO A CA 1
ATOM 668 C C . PRO A 1 86 ? -8.619 0.759 8.676 1.00 93.50 86 PRO A C 1
ATOM 670 O O . PRO A 1 86 ? -8.675 0.762 7.450 1.00 93.50 86 PRO A O 1
ATOM 673 N N . ALA A 1 87 ? -8.348 -0.338 9.382 1.00 92.50 87 ALA A N 1
ATOM 674 C CA . ALA A 1 87 ? -7.989 -1.644 8.816 1.00 92.50 87 ALA A CA 1
ATOM 675 C C . ALA A 1 87 ? -8.831 -2.806 9.387 1.00 92.50 87 ALA A C 1
ATOM 677 O O . ALA A 1 87 ? -8.459 -3.978 9.283 1.00 92.50 87 ALA A O 1
ATOM 678 N N . GLY A 1 88 ? -9.952 -2.482 10.035 1.00 94.69 88 GLY A N 1
ATOM 679 C CA . GLY A 1 88 ? -10.912 -3.442 10.582 1.00 94.69 88 GLY A CA 1
ATOM 680 C C . GLY A 1 88 ? -10.962 -3.481 12.108 1.00 94.69 88 GLY A C 1
ATOM 681 O O . GLY A 1 88 ? -10.276 -2.729 12.797 1.00 94.69 88 GLY A O 1
ATOM 682 N N . GLU A 1 89 ? -11.802 -4.366 12.627 1.00 97.19 89 GLU A N 1
ATOM 683 C CA . GLU A 1 89 ? -12.105 -4.493 14.055 1.00 97.19 89 GLU A CA 1
ATOM 684 C C . GLU A 1 89 ? -11.180 -5.493 14.754 1.00 97.19 89 GLU A C 1
ATOM 686 O O . GLU A 1 89 ? -10.701 -6.456 14.150 1.00 97.19 89 GLU A O 1
ATOM 691 N N . THR A 1 90 ? -10.916 -5.259 16.036 1.00 96.81 90 THR A N 1
ATOM 692 C CA . THR A 1 90 ? -10.121 -6.115 16.925 1.00 96.81 90 THR A CA 1
ATOM 693 C C . THR A 1 90 ? -10.616 -5.969 18.358 1.00 96.81 90 THR A C 1
ATOM 695 O O . THR A 1 90 ? -11.486 -5.148 18.642 1.00 96.81 90 THR A O 1
ATOM 698 N N . THR A 1 91 ? -10.027 -6.716 19.282 1.00 97.12 91 THR A N 1
ATOM 699 C CA . THR A 1 91 ? -10.156 -6.459 20.716 1.00 97.12 91 THR A CA 1
ATOM 700 C C . THR A 1 91 ? -8.839 -5.945 21.299 1.00 97.12 91 THR A C 1
ATOM 702 O O . THR A 1 91 ? -7.758 -6.269 20.800 1.00 97.12 91 THR A O 1
ATOM 705 N N . LEU A 1 92 ? -8.928 -5.101 22.328 1.00 95.44 92 LEU A N 1
ATOM 706 C CA . LEU A 1 92 ? -7.822 -4.707 23.204 1.00 95.44 92 LEU A CA 1
ATOM 707 C C . LEU A 1 92 ? -8.297 -4.887 24.641 1.00 95.44 92 LEU A C 1
ATOM 709 O O . LEU A 1 92 ? -9.266 -4.239 25.025 1.00 95.44 92 LEU A O 1
ATOM 713 N N . GLU A 1 93 ? -7.638 -5.752 25.414 1.00 93.94 93 GLU A N 1
ATOM 714 C CA . GLU A 1 93 ? -8.051 -6.055 26.799 1.00 93.94 93 GLU A CA 1
ATOM 715 C C . GLU A 1 93 ? -9.542 -6.441 26.867 1.00 93.94 93 GLU A C 1
ATOM 717 O O . GLU A 1 93 ? -10.309 -5.876 27.641 1.00 93.94 93 GLU A O 1
ATOM 722 N N . ASP A 1 94 ? -9.976 -7.320 25.955 1.00 96.12 94 ASP A N 1
ATOM 723 C CA . ASP A 1 94 ? -11.371 -7.761 25.788 1.00 96.12 94 ASP A CA 1
ATOM 724 C C . ASP A 1 94 ? -12.393 -6.656 25.447 1.00 96.12 94 ASP A C 1
ATOM 726 O O . ASP A 1 94 ? -13.596 -6.908 25.376 1.00 96.12 94 ASP A O 1
ATOM 730 N N . ARG A 1 95 ? -11.935 -5.434 25.147 1.00 97.50 95 ARG A N 1
ATOM 731 C CA . ARG A 1 95 ? -12.786 -4.320 24.708 1.00 97.50 95 ARG A CA 1
ATOM 732 C C . ARG A 1 95 ? -12.803 -4.183 23.185 1.00 97.50 95 ARG A C 1
ATOM 734 O O . ARG A 1 95 ? -11.752 -4.345 22.558 1.00 97.50 95 ARG A O 1
ATOM 741 N N . PRO A 1 96 ? -13.947 -3.812 22.575 1.00 98.19 96 PRO A N 1
ATOM 742 C CA . PRO A 1 96 ? -14.019 -3.508 21.150 1.00 98.19 96 PRO A CA 1
ATOM 743 C C . PRO A 1 96 ? -13.029 -2.411 20.751 1.00 98.19 96 PRO A C 1
ATOM 745 O O . PRO A 1 96 ? -12.953 -1.351 21.380 1.00 98.19 96 PRO A O 1
ATOM 748 N N . ALA A 1 97 ? -12.283 -2.651 19.681 1.00 98.19 97 ALA A N 1
ATOM 749 C CA . ALA A 1 97 ? -11.248 -1.763 19.184 1.00 98.19 97 ALA A CA 1
ATOM 750 C C . ALA A 1 97 ? -11.188 -1.760 17.655 1.00 98.19 97 ALA A C 1
ATOM 752 O O . ALA A 1 97 ? -11.653 -2.672 16.974 1.00 98.19 97 ALA A O 1
ATOM 753 N N . LEU A 1 98 ? -10.566 -0.720 17.111 1.00 97.75 98 LEU A N 1
ATOM 754 C CA . LEU A 1 98 ? -10.281 -0.594 15.689 1.00 97.75 98 LEU A CA 1
ATOM 755 C C . LEU A 1 98 ? -8.778 -0.716 15.461 1.00 97.75 98 LEU A C 1
ATOM 757 O O . LEU A 1 98 ? -7.986 -0.096 16.17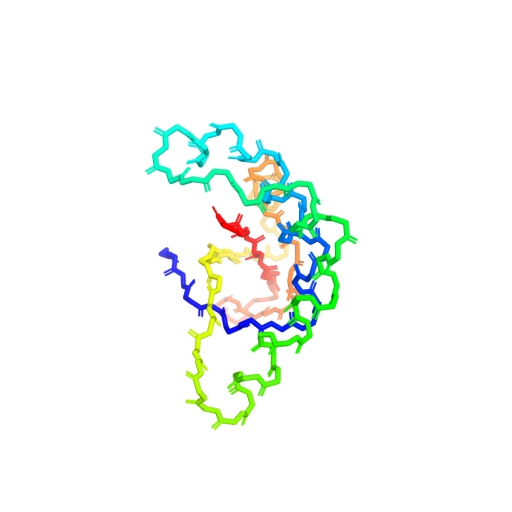5 1.00 97.75 98 LEU A O 1
ATOM 761 N N . ARG A 1 99 ? -8.396 -1.486 14.441 1.00 96.56 99 ARG A N 1
ATOM 762 C CA . ARG A 1 99 ? -7.045 -1.496 13.880 1.00 96.56 99 ARG A CA 1
ATOM 763 C C . ARG A 1 99 ? -6.893 -0.379 12.869 1.00 96.56 99 ARG A C 1
ATOM 765 O O . ARG A 1 99 ? -7.813 -0.040 12.127 1.00 96.56 99 ARG A O 1
ATOM 772 N N . PHE A 1 100 ? -5.674 0.113 12.795 1.00 95.56 100 PHE A N 1
ATOM 773 C CA . PHE A 1 100 ? -5.249 1.173 11.913 1.00 95.56 100 PHE A CA 1
ATOM 774 C C . PHE A 1 100 ? -3.916 0.805 11.275 1.00 95.56 100 PHE A C 1
ATOM 776 O O . PHE A 1 100 ? -3.048 0.222 11.930 1.00 95.56 100 PHE A O 1
ATOM 783 N N . VAL A 1 101 ? -3.746 1.173 10.009 1.00 93.19 101 VAL A N 1
ATOM 784 C CA . VAL A 1 101 ? -2.482 1.023 9.285 1.00 93.19 101 VAL A CA 1
ATOM 785 C C . VAL A 1 101 ? -2.048 2.348 8.682 1.00 93.19 101 VAL A C 1
ATOM 787 O O . VAL A 1 101 ? -2.875 3.121 8.197 1.00 93.19 101 VAL A O 1
ATOM 790 N N . ARG A 1 102 ? -0.741 2.592 8.681 1.00 91.50 102 ARG A N 1
ATOM 791 C CA . ARG A 1 102 ? -0.099 3.626 7.875 1.00 91.50 102 ARG A CA 1
ATOM 792 C C . ARG A 1 102 ? 0.994 2.967 7.049 1.00 91.50 102 ARG A C 1
ATOM 794 O O . ARG A 1 102 ? 1.878 2.320 7.604 1.00 91.50 102 ARG A O 1
ATOM 801 N N . ARG A 1 103 ? 0.920 3.110 5.729 1.00 85.75 103 ARG A N 1
ATOM 802 C CA . ARG A 1 103 ? 1.978 2.655 4.818 1.00 85.75 103 ARG A CA 1
ATOM 803 C C . ARG A 1 103 ? 3.084 3.705 4.823 1.00 85.75 103 ARG A C 1
ATOM 805 O O . ARG A 1 103 ? 2.784 4.894 4.767 1.00 85.75 103 ARG A O 1
ATOM 812 N N . ILE A 1 104 ? 4.323 3.265 5.013 1.00 72.00 104 ILE A N 1
ATOM 813 C CA . ILE A 1 104 ? 5.502 4.144 5.133 1.00 72.00 104 ILE A CA 1
ATOM 814 C C . ILE A 1 104 ? 6.314 4.137 3.827 1.00 72.00 104 ILE A C 1
ATOM 816 O O . ILE A 1 104 ? 7.208 4.959 3.648 1.00 72.00 104 ILE A O 1
ATOM 820 N N . ALA A 1 105 ? 5.979 3.212 2.926 1.00 59.31 105 ALA A N 1
ATOM 821 C CA . ALA A 1 105 ? 6.555 3.009 1.609 1.00 59.31 105 ALA A CA 1
ATOM 822 C C . ALA A 1 105 ? 5.465 2.559 0.627 1.00 59.31 105 ALA A C 1
ATOM 824 O O . ALA A 1 105 ? 4.394 2.107 1.108 1.00 59.31 105 ALA A O 1
#

Organism: NCBI:txid1282883

Radius of gyration: 16.88 Å; chains: 1; bounding box: 35×32×45 Å

pLDDT: mean 94.71, std 5.28, range [59.31, 98.38]

Secondary structure (DSSP, 8-state):
-EEEEE--GGGHHHHHHHHHHTHHHHHTTS----HHHHHSHHHHHHHHHHHHHTTS---EEEEEEEEEETT-HHHHHHHHHTT-EEEEEEEETTEEEEEEEEE--